Protein AF-A0A956EQK3-F1 (afdb_monomer_lite)

Foldseek 3Di:
DPDQLVVLLQQLLVQCLVCVPVPVSNLVSLLSSLVSVCVVVVHDQLVVVCVLCQQQNDDDPVGDHSLVSRPPDDPVNSVVSSVSNCVSSPD

Secondary structure (DSSP, 8-state):
---HHHHHHHHHHHHHHHHTT-HHHHHHHHHHHHHHHHHHHTS--GGGGTHHIIIII--BTTB--TGGGSTT--HHHHHHHHHHHHHHHT-

Sequence (91 aa):
MSDPYRGVADKLVEELAAANGDSSAEELALQKAIKGYLDIAGGGEPAELGLAEYFAQEGSVENPPALERVPGATDEDIERWSDLLADLAGY

Radius of gyration: 12.02 Å; chains: 1; bounding box: 29×20×35 Å

Structure (mmCIF, N/CA/C/O backbone):
data_AF-A0A956EQK3-F1
#
_entry.id   AF-A0A956EQK3-F1
#
loop_
_atom_site.group_PDB
_atom_site.id
_atom_site.type_symbol
_atom_site.label_atom_id
_atom_site.label_alt_id
_atom_site.label_comp_id
_atom_site.label_asym_id
_atom_site.label_entity_id
_atom_site.label_seq_id
_atom_site.pdbx_PDB_ins_code
_atom_site.Cartn_x
_atom_site.Cartn_y
_atom_site.Cartn_z
_atom_site.occupancy
_atom_site.B_iso_or_equiv
_atom_site.auth_seq_id
_atom_site.auth_comp_id
_atom_site.auth_asym_id
_atom_site.auth_atom_id
_atom_site.pdbx_PDB_model_num
ATOM 1 N N . MET A 1 1 ? -4.581 -5.699 -23.713 1.00 50.34 1 MET A N 1
ATOM 2 C CA . MET A 1 1 ? -3.562 -6.330 -22.849 1.00 50.34 1 MET A CA 1
ATOM 3 C C . MET A 1 1 ? -4.006 -6.082 -21.423 1.00 50.34 1 MET A C 1
ATOM 5 O O . MET A 1 1 ? -4.454 -4.972 -21.167 1.00 50.34 1 MET A O 1
ATOM 9 N N . SER A 1 2 ? -3.994 -7.091 -20.551 1.00 65.88 2 SER A N 1
ATOM 10 C CA . SER A 1 2 ? -4.277 -6.869 -19.128 1.00 65.88 2 SER A CA 1
ATOM 11 C C . SER A 1 2 ? -3.168 -6.006 -18.543 1.00 65.88 2 SER A C 1
ATOM 13 O O . SER A 1 2 ? -2.000 -6.286 -18.800 1.00 65.88 2 SER A O 1
ATOM 15 N N . ASP A 1 3 ? -3.539 -4.960 -17.813 1.00 75.31 3 ASP A N 1
ATOM 16 C CA . ASP A 1 3 ? -2.598 -4.138 -17.061 1.00 75.31 3 ASP A CA 1
ATOM 17 C C . ASP A 1 3 ? -1.871 -5.033 -16.031 1.00 75.31 3 ASP A C 1
ATOM 19 O O . ASP A 1 3 ? -2.535 -5.579 -15.145 1.00 75.31 3 ASP A O 1
ATOM 23 N N . PRO A 1 4 ? -0.548 -5.264 -16.156 1.00 78.62 4 PRO A N 1
ATOM 24 C CA . PRO A 1 4 ? 0.186 -6.120 -15.227 1.00 78.62 4 PRO A CA 1
ATOM 25 C C . PRO A 1 4 ? 0.219 -5.539 -13.806 1.00 78.62 4 PRO A C 1
ATOM 27 O O . PRO A 1 4 ? 0.272 -6.302 -12.841 1.00 78.62 4 PRO A O 1
ATOM 30 N N . TYR A 1 5 ? 0.114 -4.215 -13.666 1.00 83.44 5 TYR A N 1
ATOM 31 C CA . TYR A 1 5 ? 0.087 -3.529 -12.376 1.00 83.44 5 TYR A CA 1
ATOM 32 C C . TYR A 1 5 ? -1.238 -3.755 -11.638 1.00 83.44 5 TYR A C 1
ATOM 34 O O . TYR A 1 5 ? -1.269 -3.771 -10.405 1.00 83.44 5 TYR A O 1
ATOM 42 N N . ARG A 1 6 ? -2.315 -4.084 -12.367 1.00 84.25 6 ARG A N 1
ATOM 43 C CA . ARG A 1 6 ? -3.612 -4.427 -11.773 1.00 84.25 6 ARG A CA 1
ATOM 44 C C . ARG A 1 6 ? -3.538 -5.644 -10.857 1.00 84.25 6 ARG A C 1
ATOM 46 O O . ARG A 1 6 ? -4.164 -5.641 -9.807 1.00 84.25 6 ARG A O 1
ATOM 53 N N . GLY A 1 7 ? -2.738 -6.655 -11.203 1.00 87.56 7 GLY A N 1
ATOM 54 C CA . GLY A 1 7 ? -2.551 -7.826 -10.338 1.00 87.56 7 GLY A CA 1
ATOM 55 C C . GLY A 1 7 ? -1.867 -7.483 -9.010 1.00 87.56 7 GLY A C 1
ATOM 56 O O . GLY A 1 7 ? -2.182 -8.076 -7.981 1.00 87.56 7 GLY A O 1
ATOM 57 N N . VAL A 1 8 ? -0.965 -6.497 -9.017 1.00 90.19 8 VAL A N 1
ATOM 58 C CA . VAL A 1 8 ? -0.327 -5.979 -7.797 1.00 90.19 8 VAL A CA 1
ATOM 59 C C . VAL A 1 8 ? -1.331 -5.178 -6.974 1.00 90.19 8 VAL A C 1
ATOM 61 O O . VAL A 1 8 ? -1.429 -5.384 -5.768 1.00 90.19 8 VAL A O 1
ATOM 64 N N . ALA A 1 9 ? -2.118 -4.324 -7.626 1.00 89.94 9 ALA A N 1
ATOM 65 C CA . ALA A 1 9 ? -3.150 -3.523 -6.980 1.00 89.94 9 ALA A CA 1
ATOM 66 C C . ALA A 1 9 ? -4.254 -4.383 -6.343 1.00 89.94 9 ALA A C 1
ATOM 68 O O . ALA A 1 9 ? -4.664 -4.121 -5.219 1.00 89.94 9 ALA A O 1
ATOM 69 N N . ASP A 1 10 ? -4.716 -5.429 -7.030 1.00 91.00 10 ASP A N 1
ATOM 70 C CA . ASP A 1 10 ? -5.710 -6.369 -6.497 1.00 91.00 10 ASP A CA 1
ATOM 71 C C . ASP A 1 10 ? -5.160 -7.131 -5.283 1.00 91.00 10 ASP A C 1
ATOM 73 O O . ASP A 1 10 ? -5.848 -7.289 -4.278 1.00 91.00 10 ASP A O 1
ATOM 77 N N . LYS A 1 11 ? -3.884 -7.528 -5.326 1.00 93.44 11 LYS A N 1
ATOM 78 C CA . LYS A 1 11 ? -3.236 -8.179 -4.187 1.00 93.44 11 LYS A CA 1
ATOM 79 C C . LYS A 1 11 ? -3.043 -7.236 -2.998 1.00 93.44 11 LYS A C 1
ATOM 81 O O . LYS A 1 11 ? -3.201 -7.667 -1.860 1.00 93.44 11 LYS A O 1
ATOM 86 N N . LEU A 1 12 ? -2.722 -5.965 -3.245 1.00 94.06 12 LEU A N 1
ATOM 87 C CA . LEU A 1 12 ? -2.653 -4.952 -2.190 1.00 94.06 12 LEU A CA 1
ATOM 88 C C . LEU A 1 12 ? -4.003 -4.823 -1.472 1.00 94.06 12 LEU A C 1
ATOM 90 O O . LEU A 1 12 ? -4.036 -4.818 -0.245 1.00 94.06 12 LEU A O 1
ATOM 94 N N . VAL A 1 13 ? -5.107 -4.795 -2.226 1.00 94.06 13 VAL A N 1
ATOM 95 C CA . VAL A 1 13 ? -6.468 -4.752 -1.667 1.00 94.06 13 VAL A CA 1
ATOM 96 C C . VAL A 1 13 ? -6.731 -5.936 -0.739 1.00 94.06 13 VAL A C 1
ATOM 98 O O . VAL A 1 13 ? -7.214 -5.752 0.377 1.00 94.06 13 VAL A O 1
ATOM 101 N N . GLU A 1 14 ? -6.401 -7.149 -1.186 1.00 94.88 14 GLU A N 1
ATOM 102 C CA . GLU A 1 14 ? -6.571 -8.367 -0.389 1.00 94.88 14 GLU A CA 1
ATOM 103 C C . GLU A 1 14 ? -5.732 -8.343 0.895 1.00 94.88 14 GLU A C 1
ATOM 105 O O . GLU A 1 14 ? -6.227 -8.712 1.962 1.00 94.88 14 GLU A O 1
ATOM 110 N N . GLU A 1 15 ? -4.473 -7.905 0.812 1.00 95.31 15 GLU A N 1
ATOM 111 C CA . GLU A 1 15 ? -3.577 -7.872 1.969 1.00 95.31 15 GLU A CA 1
ATOM 112 C C . GLU A 1 15 ? -3.974 -6.786 2.986 1.00 95.31 15 GLU A C 1
ATOM 114 O O . GLU A 1 15 ? -3.963 -7.068 4.184 1.00 95.31 15 GLU A O 1
ATOM 119 N N . LEU A 1 16 ? -4.404 -5.597 2.544 1.00 94.50 16 LEU A N 1
ATOM 120 C CA . LEU A 1 16 ? -4.909 -4.543 3.440 1.00 94.50 16 LEU A CA 1
ATOM 121 C C . LEU A 1 16 ? -6.224 -4.948 4.116 1.00 94.50 16 LEU A C 1
ATOM 123 O O . LEU A 1 16 ? -6.377 -4.780 5.325 1.00 94.50 16 LEU A O 1
ATOM 127 N N . ALA A 1 17 ? -7.143 -5.568 3.370 1.00 94.38 17 ALA A N 1
ATOM 128 C CA . ALA A 1 17 ? -8.379 -6.099 3.942 1.00 94.38 17 ALA A CA 1
ATOM 129 C C . ALA A 1 17 ? -8.106 -7.174 5.010 1.00 94.38 17 ALA A C 1
ATOM 131 O O . ALA A 1 17 ? -8.801 -7.244 6.023 1.00 94.38 17 ALA A O 1
ATOM 132 N N . ALA A 1 18 ? -7.084 -8.010 4.801 1.00 93.88 18 ALA A N 1
ATOM 133 C CA . ALA A 1 18 ? -6.674 -9.033 5.760 1.00 93.88 18 ALA A CA 1
ATOM 134 C C . ALA A 1 18 ? -5.926 -8.463 6.977 1.00 93.88 18 ALA A C 1
ATOM 136 O O . ALA A 1 18 ? -5.976 -9.067 8.049 1.00 93.88 18 ALA A O 1
ATOM 137 N N . ALA A 1 19 ? -5.242 -7.326 6.822 1.00 93.00 19 ALA A N 1
ATOM 138 C CA . ALA A 1 19 ? -4.502 -6.679 7.899 1.00 93.00 19 ALA A CA 1
ATOM 139 C C . ALA A 1 19 ? -5.425 -6.094 8.982 1.00 93.00 19 ALA A C 1
ATOM 141 O O . ALA A 1 19 ? -5.056 -6.098 10.154 1.00 93.00 19 ALA A O 1
ATOM 142 N N . ASN A 1 20 ? -6.643 -5.668 8.618 1.00 85.56 20 ASN A N 1
ATOM 143 C CA . ASN A 1 20 ? -7.718 -5.311 9.555 1.00 85.56 20 ASN A CA 1
ATOM 144 C C . ASN A 1 20 ? -7.268 -4.325 10.662 1.00 85.56 20 ASN A C 1
ATOM 146 O O . ASN A 1 20 ? -7.541 -4.539 11.847 1.00 85.56 20 ASN A O 1
ATOM 150 N N . GLY A 1 21 ? -6.544 -3.267 10.280 1.00 86.38 21 GLY A N 1
ATOM 151 C CA . GLY A 1 21 ? -6.050 -2.228 11.190 1.00 86.38 21 GLY A CA 1
ATOM 152 C C . GLY A 1 21 ? -4.709 -2.531 11.873 1.00 86.38 21 GLY A C 1
ATOM 153 O O . GLY A 1 21 ? -4.242 -1.721 12.674 1.00 86.38 21 GLY A O 1
ATOM 154 N N . ASP A 1 22 ? -4.074 -3.677 11.602 1.00 93.50 22 ASP A N 1
ATOM 155 C CA . ASP A 1 22 ? -2.717 -3.968 12.080 1.00 93.50 22 ASP A CA 1
ATOM 156 C C . ASP A 1 22 ? -1.685 -3.177 11.266 1.00 93.50 22 ASP A C 1
ATOM 158 O O . ASP A 1 22 ? -1.367 -3.514 10.124 1.00 93.50 22 ASP A O 1
ATOM 162 N N . SER A 1 23 ? -1.125 -2.134 11.882 1.00 92.25 23 SER A N 1
ATOM 163 C CA . SER A 1 23 ? -0.182 -1.220 11.232 1.00 92.2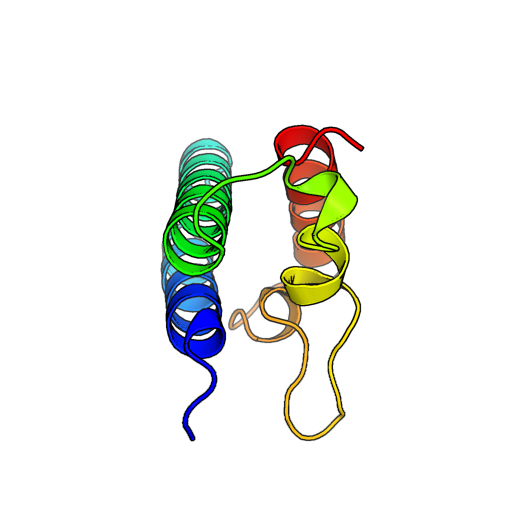5 23 SER A CA 1
ATOM 164 C C . SER A 1 23 ? 1.047 -1.916 10.641 1.00 92.25 23 SER A C 1
ATOM 166 O O . SER A 1 23 ? 1.512 -1.521 9.576 1.00 92.25 23 SER A O 1
ATOM 168 N N . SER A 1 24 ? 1.580 -2.957 11.289 1.00 94.38 24 SER A N 1
ATOM 169 C CA . SER A 1 24 ? 2.756 -3.670 10.775 1.00 94.38 24 SER A CA 1
ATOM 170 C C . SER A 1 24 ? 2.405 -4.556 9.581 1.00 94.38 24 SER A C 1
ATOM 172 O O . SER A 1 24 ? 3.204 -4.690 8.652 1.00 94.38 24 SER A O 1
ATOM 174 N N . ALA A 1 25 ? 1.217 -5.164 9.587 1.00 94.50 25 ALA A N 1
ATOM 175 C CA . ALA A 1 25 ? 0.740 -5.947 8.453 1.00 94.50 25 ALA A CA 1
ATOM 176 C C . ALA A 1 25 ? 0.412 -5.059 7.239 1.00 94.50 25 ALA A C 1
ATOM 178 O O . ALA A 1 25 ? 0.726 -5.437 6.110 1.00 94.50 25 ALA A O 1
ATOM 179 N N . GLU A 1 26 ? -0.160 -3.876 7.464 1.00 94.12 26 GLU A N 1
ATOM 180 C CA . GLU A 1 26 ? -0.459 -2.900 6.410 1.00 94.12 26 GLU A CA 1
ATOM 181 C C . GLU A 1 26 ? 0.812 -2.317 5.786 1.00 94.12 26 GLU A C 1
ATOM 183 O O . GLU A 1 26 ? 0.937 -2.290 4.562 1.00 94.12 26 GLU A O 1
ATOM 188 N N . GLU A 1 27 ? 1.798 -1.932 6.603 1.00 94.75 27 GLU A N 1
ATOM 189 C CA . GLU A 1 27 ? 3.104 -1.478 6.112 1.00 94.75 27 GLU A CA 1
ATOM 190 C C . GLU A 1 27 ? 3.766 -2.552 5.239 1.00 94.75 27 GLU A C 1
ATOM 192 O O . GLU A 1 27 ? 4.242 -2.274 4.136 1.00 94.75 27 GLU A O 1
ATOM 197 N N . LEU A 1 28 ? 3.734 -3.811 5.687 1.00 95.56 28 LEU A N 1
ATOM 198 C CA . LEU A 1 28 ? 4.269 -4.934 4.924 1.00 95.56 28 LEU A CA 1
ATOM 199 C C . LEU A 1 28 ? 3.524 -5.140 3.592 1.00 95.56 28 LEU A C 1
ATOM 201 O O . LEU A 1 28 ? 4.159 -5.466 2.584 1.00 95.56 28 LEU A O 1
ATOM 205 N N . ALA A 1 29 ? 2.199 -4.972 3.575 1.00 95.38 29 ALA A N 1
ATOM 206 C CA . ALA A 1 29 ? 1.390 -5.069 2.361 1.00 95.38 29 ALA A CA 1
ATOM 207 C C . ALA A 1 29 ? 1.777 -3.983 1.344 1.00 95.38 29 ALA A C 1
ATOM 209 O O . ALA A 1 29 ? 2.025 -4.286 0.172 1.00 95.38 29 ALA A O 1
ATOM 210 N N . LEU A 1 30 ? 1.922 -2.738 1.803 1.00 93.19 30 LEU A N 1
ATOM 211 C CA . LEU A 1 30 ? 2.331 -1.602 0.975 1.00 93.19 30 LEU A CA 1
ATOM 212 C C . LEU A 1 30 ? 3.756 -1.788 0.433 1.00 93.19 30 LEU A C 1
ATOM 214 O O . LEU A 1 30 ? 3.980 -1.636 -0.767 1.00 93.19 30 LEU A O 1
ATOM 218 N N . GLN A 1 31 ? 4.707 -2.237 1.259 1.00 93.94 31 GLN A N 1
ATOM 219 C CA . GLN A 1 31 ? 6.074 -2.549 0.818 1.00 93.94 31 GLN A CA 1
ATOM 220 C C . GLN A 1 31 ? 6.112 -3.639 -0.264 1.00 93.94 31 GLN A C 1
ATOM 222 O O . GLN A 1 31 ? 6.870 -3.540 -1.235 1.00 93.94 31 GLN A O 1
ATOM 227 N N . LYS A 1 32 ? 5.293 -4.691 -0.134 1.00 93.94 32 LYS A N 1
ATOM 228 C CA . LYS A 1 32 ? 5.186 -5.733 -1.167 1.00 93.94 32 LYS A CA 1
ATOM 229 C C . LYS A 1 32 ? 4.570 -5.202 -2.454 1.00 93.94 32 LYS A C 1
ATOM 231 O O . LYS A 1 32 ? 5.015 -5.613 -3.525 1.00 93.94 32 LYS A O 1
ATOM 236 N N . ALA A 1 33 ? 3.570 -4.327 -2.365 1.00 91.69 33 ALA A N 1
ATOM 237 C CA . ALA A 1 33 ? 2.967 -3.701 -3.535 1.00 91.69 33 ALA A CA 1
ATOM 238 C C . ALA A 1 33 ? 3.975 -2.804 -4.263 1.00 91.69 33 ALA A C 1
ATOM 240 O O . ALA A 1 33 ? 4.131 -2.936 -5.477 1.00 91.69 33 ALA A O 1
ATOM 241 N N . ILE A 1 34 ? 4.743 -1.997 -3.521 1.00 90.69 34 ILE A N 1
ATOM 242 C CA . ILE A 1 34 ? 5.846 -1.191 -4.062 1.00 90.69 34 ILE A CA 1
ATOM 243 C C . ILE A 1 34 ? 6.848 -2.077 -4.796 1.00 90.69 34 ILE A C 1
ATOM 245 O O . ILE A 1 34 ? 7.148 -1.860 -5.969 1.00 90.69 34 ILE A O 1
ATOM 249 N N . LYS A 1 35 ? 7.323 -3.132 -4.130 1.00 90.81 35 LYS A N 1
ATOM 250 C CA . LYS A 1 35 ? 8.271 -4.068 -4.729 1.00 90.81 35 LYS A CA 1
ATOM 251 C C . LYS A 1 35 ? 7.713 -4.732 -5.989 1.00 90.81 35 LYS 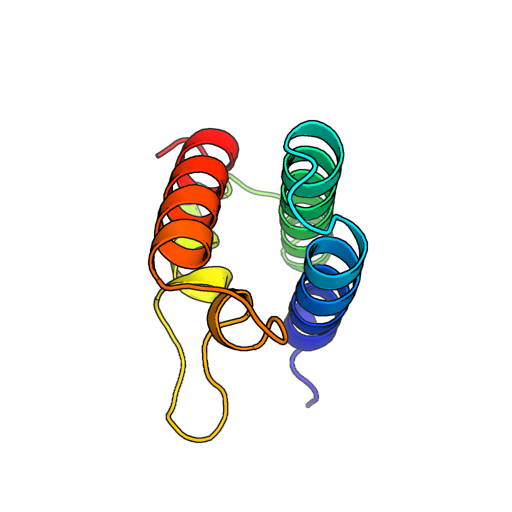A C 1
ATOM 253 O O . LYS A 1 35 ? 8.408 -4.794 -6.994 1.00 90.81 35 LYS A O 1
ATOM 258 N N . GLY A 1 36 ? 6.470 -5.209 -5.948 1.00 89.88 36 GLY A N 1
ATOM 259 C CA . GLY A 1 36 ? 5.824 -5.845 -7.095 1.00 89.88 36 GLY A CA 1
ATOM 260 C C . GLY A 1 36 ? 5.678 -4.896 -8.283 1.00 89.88 36 GLY A C 1
ATOM 261 O O . GLY A 1 36 ? 5.900 -5.304 -9.420 1.00 89.88 36 GLY A O 1
ATOM 262 N N . TYR A 1 37 ? 5.361 -3.627 -8.025 1.00 88.38 37 TYR A N 1
ATOM 263 C CA . TYR A 1 37 ? 5.327 -2.591 -9.052 1.00 88.38 37 TYR A CA 1
ATOM 264 C C . TYR A 1 37 ? 6.715 -2.381 -9.675 1.00 88.38 37 TYR A C 1
ATOM 266 O O . TYR A 1 37 ? 6.852 -2.423 -10.896 1.00 88.38 37 TYR A O 1
ATOM 274 N N . LEU A 1 38 ? 7.756 -2.217 -8.850 1.00 87.69 38 LEU A N 1
ATOM 275 C CA . LEU A 1 38 ? 9.134 -2.040 -9.321 1.00 87.69 38 LEU A CA 1
ATOM 276 C C . LEU A 1 38 ? 9.639 -3.248 -10.118 1.00 87.69 38 LEU A C 1
ATOM 278 O O . LEU A 1 38 ? 10.288 -3.073 -11.148 1.00 87.69 38 LEU A O 1
ATOM 282 N N . ASP A 1 39 ? 9.315 -4.466 -9.683 1.00 89.81 39 ASP A N 1
ATOM 283 C CA . ASP A 1 39 ? 9.683 -5.699 -10.383 1.00 89.81 39 ASP A CA 1
ATOM 284 C C . ASP A 1 39 ? 9.066 -5.746 -11.799 1.00 89.81 39 ASP A C 1
ATOM 286 O O . ASP A 1 39 ? 9.713 -6.222 -12.734 1.00 89.81 39 ASP A O 1
ATOM 290 N N . ILE A 1 40 ? 7.845 -5.218 -11.984 1.00 86.50 40 ILE A N 1
ATOM 291 C CA . ILE A 1 40 ? 7.190 -5.097 -13.302 1.00 86.50 40 ILE A CA 1
ATOM 292 C C . ILE A 1 40 ? 7.807 -3.965 -14.130 1.00 86.50 40 ILE A C 1
ATOM 294 O O . ILE A 1 40 ? 8.059 -4.151 -15.322 1.00 86.50 40 ILE A O 1
ATOM 298 N N . ALA A 1 41 ? 8.065 -2.811 -13.511 1.00 83.56 41 ALA A N 1
ATOM 299 C CA . ALA A 1 41 ? 8.671 -1.653 -14.167 1.00 83.56 41 ALA A CA 1
ATOM 300 C C . ALA A 1 41 ? 10.128 -1.909 -14.610 1.00 83.56 41 ALA A C 1
ATOM 302 O O . ALA A 1 41 ? 10.635 -1.227 -15.499 1.00 83.56 41 ALA A O 1
ATOM 303 N N . GLY A 1 42 ? 10.790 -2.922 -14.035 1.00 84.19 42 GLY A N 1
ATOM 304 C CA . GLY A 1 42 ? 12.196 -3.244 -14.288 1.00 84.19 42 GLY A CA 1
ATOM 305 C C . GLY A 1 42 ? 13.174 -2.506 -13.366 1.00 84.19 42 GLY A C 1
ATOM 306 O O . GLY A 1 42 ? 14.355 -2.397 -13.698 1.00 84.19 42 GLY A O 1
ATOM 307 N N . GLY A 1 43 ? 12.697 -2.023 -12.216 1.00 75.31 43 GLY A N 1
ATOM 308 C CA . GLY A 1 43 ? 13.419 -1.171 -11.269 1.00 75.31 43 GLY A CA 1
ATOM 309 C C . GLY A 1 43 ? 13.161 0.326 -11.481 1.00 75.31 43 GLY A C 1
ATOM 310 O O . GLY A 1 43 ? 12.395 0.717 -12.357 1.00 75.31 43 GLY A O 1
ATOM 311 N N . GLY A 1 44 ? 13.803 1.161 -10.659 1.00 78.25 44 GLY A N 1
ATOM 312 C CA . GLY A 1 44 ? 13.642 2.621 -10.660 1.00 78.25 44 GLY A CA 1
ATOM 313 C C . GLY A 1 44 ? 13.306 3.171 -9.274 1.00 78.25 44 GLY A C 1
ATOM 314 O O . GLY A 1 44 ? 13.074 2.405 -8.338 1.00 78.25 44 GLY A O 1
ATOM 315 N N . GLU A 1 45 ? 13.300 4.495 -9.149 1.00 74.88 45 GLU A N 1
ATOM 316 C CA . GLU A 1 45 ? 12.827 5.183 -7.946 1.00 74.88 45 GLU A CA 1
ATOM 317 C C . GLU A 1 45 ? 11.286 5.214 -7.975 1.00 74.88 45 GLU A C 1
ATOM 319 O O . GLU A 1 45 ? 10.716 5.710 -8.952 1.00 74.88 45 GLU A O 1
ATOM 324 N N . PRO A 1 46 ? 10.581 4.709 -6.942 1.00 74.25 46 PRO A N 1
ATOM 325 C CA . PRO A 1 46 ? 9.115 4.712 -6.894 1.00 74.25 46 PRO A CA 1
ATOM 326 C C . PRO A 1 46 ? 8.490 6.087 -7.151 1.00 74.25 46 PRO A C 1
ATOM 328 O O . PRO A 1 46 ? 7.441 6.172 -7.793 1.00 74.25 46 PRO A O 1
ATOM 331 N N . ALA A 1 47 ? 9.158 7.149 -6.691 1.00 69.25 47 ALA A N 1
ATOM 332 C CA . ALA A 1 47 ? 8.697 8.517 -6.857 1.00 69.25 47 ALA A CA 1
ATOM 333 C C . ALA A 1 47 ? 8.754 9.033 -8.305 1.00 69.25 47 ALA A C 1
ATOM 335 O O . ALA A 1 47 ? 7.926 9.836 -8.728 1.00 69.25 47 ALA A O 1
ATOM 336 N N . GLU A 1 48 ? 9.696 8.546 -9.110 1.00 68.94 48 GLU A N 1
ATOM 337 C CA . GLU A 1 48 ? 9.773 8.913 -10.530 1.00 68.94 48 GLU A CA 1
ATOM 338 C C . GLU A 1 48 ? 8.745 8.154 -11.381 1.00 68.94 48 GLU A C 1
ATOM 340 O O . GLU A 1 48 ? 8.457 8.543 -12.513 1.00 68.94 48 GLU A O 1
ATOM 345 N N . LEU A 1 49 ? 8.189 7.069 -10.835 1.00 68.38 49 LEU A N 1
ATOM 346 C CA . LEU A 1 49 ? 7.253 6.178 -11.514 1.00 68.38 49 LEU A CA 1
ATOM 347 C C . LEU A 1 49 ? 5.780 6.481 -11.199 1.00 68.38 49 LEU A C 1
ATOM 349 O O . LEU A 1 49 ? 4.908 5.777 -11.704 1.00 68.38 49 LEU A O 1
ATOM 353 N N . GLY A 1 50 ? 5.490 7.492 -10.371 1.00 73.56 50 GLY A N 1
ATOM 354 C CA . GLY A 1 50 ? 4.113 7.839 -9.995 1.00 73.56 50 GLY A CA 1
ATOM 355 C C . GLY A 1 50 ? 3.408 6.712 -9.234 1.00 73.56 50 GLY A C 1
ATOM 356 O O . GLY A 1 50 ? 2.205 6.499 -9.373 1.00 73.56 50 GLY A O 1
ATOM 357 N N . LEU A 1 51 ? 4.154 5.924 -8.452 1.00 81.44 51 LEU A N 1
ATOM 358 C CA . LEU A 1 51 ? 3.618 4.737 -7.784 1.00 81.44 51 LEU A CA 1
ATOM 359 C C . LEU A 1 51 ? 2.515 5.083 -6.778 1.00 81.44 51 LEU A C 1
ATOM 361 O O . LEU A 1 51 ? 1.493 4.396 -6.708 1.00 81.44 51 LEU A O 1
ATOM 365 N N . ALA A 1 52 ? 2.734 6.147 -6.003 1.00 74.50 52 ALA A N 1
ATOM 366 C CA . ALA A 1 52 ? 1.755 6.634 -5.041 1.00 74.50 52 ALA A CA 1
ATOM 367 C C . ALA A 1 52 ? 0.471 7.083 -5.750 1.00 74.50 52 ALA A C 1
ATOM 369 O O . ALA A 1 52 ? -0.629 6.715 -5.344 1.00 74.50 52 ALA A O 1
ATOM 370 N N . GLU A 1 53 ? 0.617 7.787 -6.872 1.00 73.81 53 GLU A N 1
ATOM 371 C CA . GLU A 1 53 ? -0.500 8.224 -7.706 1.00 73.81 53 GLU A CA 1
ATOM 372 C C . GLU A 1 53 ? -1.277 7.016 -8.243 1.00 73.81 53 GLU A C 1
ATOM 374 O O . GLU A 1 53 ? -2.495 6.977 -8.112 1.00 73.81 53 GLU A O 1
ATOM 379 N N . TYR A 1 54 ? -0.599 5.971 -8.724 1.00 78.44 54 TYR A N 1
ATOM 380 C CA . TYR A 1 54 ? -1.252 4.768 -9.251 1.00 78.44 54 TYR A CA 1
ATOM 381 C C . TYR A 1 54 ? -2.104 4.014 -8.213 1.00 78.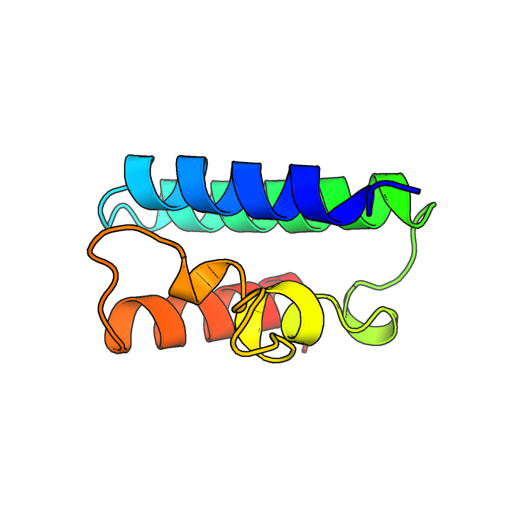44 54 TYR A C 1
ATOM 383 O O . TYR A 1 54 ? -3.201 3.547 -8.524 1.00 78.44 54 TYR A O 1
ATOM 391 N N . PHE A 1 55 ? -1.620 3.856 -6.976 1.00 80.19 55 PHE A N 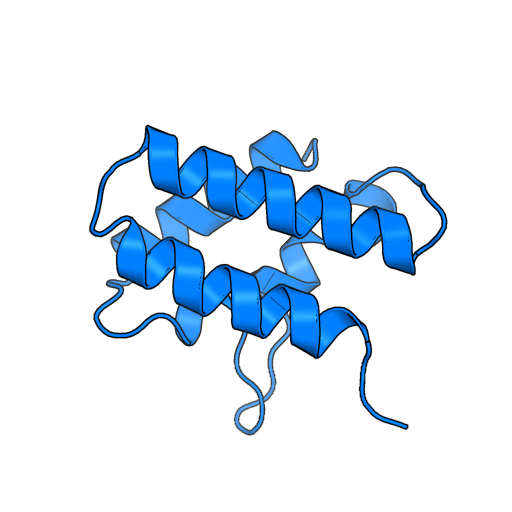1
ATOM 392 C CA . PHE A 1 55 ? -2.373 3.115 -5.955 1.00 80.19 55 PHE A CA 1
ATOM 393 C C . PHE A 1 55 ? -3.397 3.972 -5.203 1.00 80.19 55 PHE A C 1
ATOM 395 O O . PHE A 1 55 ? -4.392 3.407 -4.735 1.00 80.19 55 PHE A O 1
ATOM 402 N N . ALA A 1 56 ? -3.174 5.287 -5.091 1.00 72.50 56 ALA A N 1
ATOM 403 C CA . ALA A 1 56 ? -3.938 6.160 -4.200 1.00 72.50 56 ALA A CA 1
ATOM 404 C C . ALA A 1 56 ? -4.712 7.302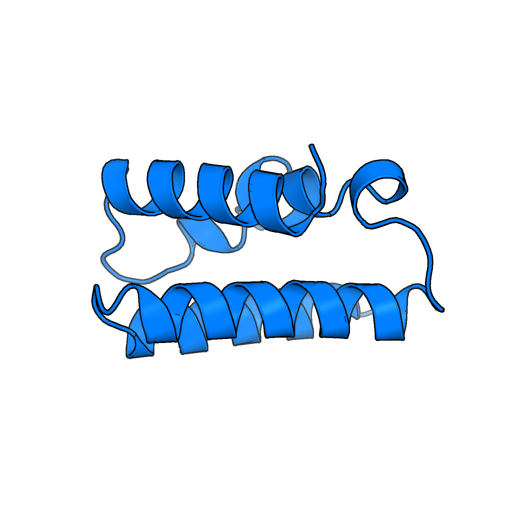 -4.886 1.00 72.50 56 ALA A C 1
ATOM 406 O O . ALA A 1 56 ? -5.718 7.724 -4.329 1.00 72.50 56 ALA A O 1
ATOM 407 N N . GLN A 1 57 ? -4.298 7.815 -6.054 1.00 64.88 57 GLN A N 1
ATOM 408 C CA . GLN A 1 57 ? -4.860 9.067 -6.607 1.00 64.88 57 GLN A CA 1
ATOM 409 C C . GLN A 1 57 ? -5.446 8.952 -8.025 1.00 64.88 57 GLN A C 1
ATOM 411 O O . GLN A 1 57 ? -6.486 9.548 -8.306 1.00 64.88 57 GLN A O 1
ATOM 416 N N . GLU A 1 58 ? -4.827 8.197 -8.933 1.00 59.69 58 GLU A N 1
ATOM 417 C CA . GLU A 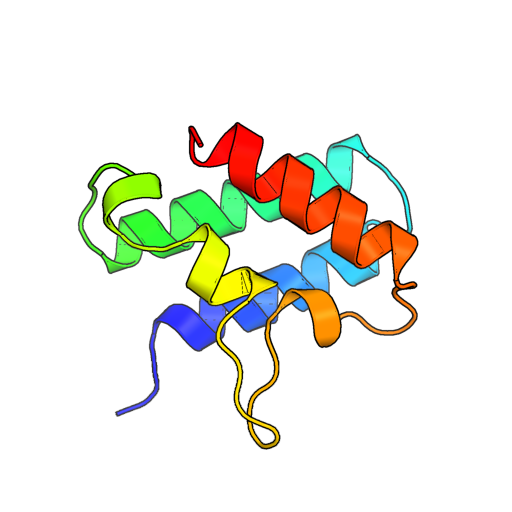1 58 ? -5.296 8.029 -10.310 1.00 59.69 58 GLU A CA 1
ATOM 418 C C . GLU A 1 58 ? -6.157 6.770 -10.445 1.00 59.69 58 GLU A C 1
ATOM 420 O O . GLU A 1 58 ? -5.686 5.671 -10.732 1.00 59.69 58 GLU A O 1
ATOM 425 N N . GLY A 1 59 ? -7.466 6.951 -10.278 1.00 54.06 59 GLY A N 1
ATOM 426 C CA . GLY A 1 59 ? -8.476 5.977 -10.678 1.00 54.06 59 GLY A CA 1
ATOM 427 C C . GLY A 1 59 ? -9.542 6.614 -11.564 1.00 54.06 59 GLY A C 1
ATOM 428 O O . GLY A 1 59 ? -9.770 7.823 -11.536 1.00 54.06 59 GLY A O 1
ATOM 429 N N . SER A 1 60 ? -10.223 5.803 -12.370 1.00 52.09 60 SER A N 1
ATOM 430 C CA . SER A 1 60 ? -11.468 6.217 -13.026 1.00 52.09 60 SER A CA 1
ATOM 431 C C . SER A 1 60 ? -12.663 5.698 -12.230 1.00 52.09 60 SER A C 1
ATOM 433 O O . SER A 1 60 ? -12.535 4.751 -11.462 1.00 52.09 60 SER A O 1
ATOM 435 N N . VAL A 1 61 ? -13.864 6.241 -12.456 1.00 55.81 61 VAL A N 1
ATOM 436 C CA . VAL A 1 61 ? -15.100 5.700 -11.845 1.00 55.81 61 VAL A CA 1
ATOM 437 C C . VAL A 1 61 ? -15.268 4.195 -12.129 1.00 55.81 61 VAL A C 1
ATOM 439 O O . VAL A 1 61 ? -15.857 3.469 -11.334 1.00 55.81 61 VAL A O 1
ATOM 442 N N . GLU A 1 62 ? -14.729 3.710 -13.251 1.00 55.56 62 GLU A N 1
ATOM 443 C CA . GLU A 1 62 ? -14.776 2.298 -13.648 1.00 55.56 62 GLU A CA 1
ATOM 444 C C . GLU A 1 62 ? -13.614 1.458 -13.080 1.00 55.56 62 GLU A C 1
ATOM 446 O O . GLU A 1 62 ? -13.716 0.233 -13.045 1.00 55.56 62 GLU A O 1
ATOM 451 N N . ASN A 1 63 ? -12.522 2.089 -12.635 1.00 64.69 63 ASN A N 1
ATOM 452 C CA . ASN A 1 63 ? -11.385 1.461 -11.956 1.00 64.69 63 ASN A CA 1
ATOM 453 C C . ASN A 1 63 ? -10.833 2.429 -10.894 1.00 64.69 63 ASN A C 1
ATOM 455 O O . ASN A 1 63 ? -9.876 3.155 -11.181 1.00 64.69 63 ASN A O 1
ATOM 459 N N . PRO A 1 64 ? -11.450 2.477 -9.702 1.00 68.88 64 PRO A N 1
ATOM 460 C CA . PRO A 1 64 ? -10.980 3.339 -8.627 1.00 68.88 64 PRO A CA 1
ATOM 461 C C . PRO A 1 64 ? -9.596 2.894 -8.116 1.00 68.88 64 PRO A C 1
ATOM 463 O O . PRO A 1 64 ? -9.207 1.733 -8.335 1.00 68.88 64 PRO A O 1
ATOM 466 N N . PRO A 1 65 ? -8.857 3.791 -7.433 1.00 82.44 65 PRO A N 1
ATOM 467 C CA . PRO A 1 65 ? -7.548 3.494 -6.859 1.00 82.44 65 PRO A CA 1
ATOM 468 C C . PRO A 1 65 ? -7.586 2.251 -5.964 1.00 82.44 65 PRO A C 1
ATOM 470 O O . PRO A 1 65 ? -8.630 1.863 -5.439 1.00 82.44 65 PRO A O 1
ATOM 473 N N . ALA A 1 66 ? -6.445 1.585 -5.789 1.00 87.31 66 ALA A N 1
ATOM 474 C CA . ALA A 1 66 ? -6.377 0.355 -5.002 1.00 87.31 66 ALA A CA 1
ATOM 475 C C . ALA A 1 66 ? -6.876 0.559 -3.565 1.00 87.31 66 ALA A C 1
ATOM 477 O O . ALA A 1 66 ? -7.657 -0.252 -3.080 1.00 87.31 66 ALA A O 1
ATOM 478 N N . LEU A 1 67 ? -6.489 1.657 -2.917 1.00 89.38 67 LEU A N 1
ATOM 479 C CA . LEU A 1 67 ? -6.864 1.918 -1.525 1.00 89.38 67 LEU A CA 1
ATOM 480 C C . LEU A 1 67 ? -8.383 2.082 -1.344 1.00 89.38 67 LEU A C 1
ATOM 482 O O . LEU A 1 67 ? -8.952 1.524 -0.410 1.00 89.38 67 LEU A O 1
ATOM 486 N N . GLU A 1 68 ? -9.063 2.731 -2.293 1.00 89.75 68 GLU A N 1
ATOM 487 C CA . GLU A 1 68 ? -10.526 2.899 -2.275 1.00 89.75 68 GLU A CA 1
ATOM 488 C C . GLU A 1 68 ? -11.296 1.587 -2.507 1.00 89.75 68 GLU A C 1
ATOM 490 O O . GLU A 1 68 ? -12.494 1.496 -2.236 1.00 89.75 68 GLU A O 1
ATOM 495 N N . ARG A 1 69 ? -10.630 0.547 -3.022 1.00 90.00 69 ARG A N 1
ATOM 496 C CA . ARG A 1 69 ? -11.241 -0.768 -3.271 1.00 90.00 69 ARG A CA 1
ATOM 497 C C . ARG A 1 69 ? -11.185 -1.697 -2.062 1.00 90.00 69 ARG A C 1
ATOM 499 O O . ARG A 1 69 ? -11.764 -2.783 -2.130 1.00 90.00 69 ARG A O 1
ATOM 506 N N . VAL A 1 70 ? -10.514 -1.305 -0.977 1.00 91.50 70 VAL A N 1
ATOM 507 C CA . VAL A 1 70 ? -10.409 -2.109 0.247 1.00 91.50 70 VAL A CA 1
ATOM 508 C C . VAL A 1 70 ? -11.774 -2.180 0.950 1.00 91.50 70 VAL A C 1
ATOM 510 O O . VAL A 1 70 ? -12.314 -1.151 1.361 1.00 91.50 70 VAL A O 1
ATOM 513 N N . PRO A 1 71 ? -12.374 -3.376 1.107 1.00 90.94 71 PRO A N 1
ATOM 514 C CA . PRO A 1 71 ? -13.691 -3.501 1.718 1.00 90.94 71 PRO A CA 1
ATOM 515 C C . PRO A 1 71 ? -13.699 -3.013 3.168 1.00 90.94 71 PRO A C 1
ATOM 517 O O . PRO A 1 71 ? -12.984 -3.545 4.011 1.00 90.94 71 PRO A O 1
ATOM 520 N N . GLY A 1 72 ? -14.566 -2.044 3.466 1.00 88.25 72 GLY A N 1
ATOM 521 C CA . GLY A 1 72 ? -14.726 -1.509 4.820 1.00 88.25 72 GLY A CA 1
ATOM 522 C C . GLY A 1 72 ? -13.667 -0.489 5.239 1.00 88.25 72 GLY A C 1
ATOM 523 O O . GLY A 1 72 ? -13.707 -0.066 6.391 1.00 88.25 72 GLY A O 1
ATOM 524 N N . ALA A 1 73 ? -12.771 -0.082 4.334 1.00 89.62 73 ALA A N 1
ATOM 525 C CA . ALA A 1 73 ? -11.849 1.016 4.591 1.00 89.62 73 ALA A CA 1
ATOM 526 C C . ALA A 1 73 ? -12.608 2.328 4.805 1.00 89.62 73 ALA A C 1
ATOM 528 O O . ALA A 1 73 ? -13.576 2.632 4.101 1.00 89.62 73 ALA A O 1
ATOM 529 N N . THR A 1 74 ? -12.167 3.087 5.799 1.00 91.81 74 THR A N 1
ATOM 530 C CA . THR A 1 74 ? -12.645 4.444 6.055 1.00 91.81 74 THR A CA 1
ATOM 531 C C . THR A 1 74 ? -11.776 5.468 5.329 1.00 91.81 74 THR A C 1
ATOM 533 O O . THR A 1 74 ? -10.671 5.151 4.890 1.00 91.81 74 THR A O 1
ATOM 536 N N . ASP A 1 75 ? -12.242 6.714 5.245 1.00 89.44 75 ASP A N 1
ATOM 537 C CA . ASP A 1 75 ? -11.431 7.811 4.700 1.00 89.44 75 ASP A CA 1
ATOM 538 C C . ASP A 1 75 ? -10.120 7.991 5.496 1.00 89.44 75 ASP A C 1
ATOM 540 O O . ASP A 1 75 ? -9.076 8.247 4.904 1.00 89.44 75 ASP A O 1
ATOM 544 N N . GLU A 1 76 ? -10.150 7.770 6.819 1.00 90.69 76 GLU A N 1
ATOM 545 C CA . GLU A 1 76 ? -8.960 7.814 7.686 1.00 90.69 76 GLU A CA 1
ATOM 546 C C . GLU A 1 76 ? -7.973 6.677 7.372 1.00 90.69 76 GLU A C 1
ATOM 548 O O . GLU A 1 76 ? -6.760 6.877 7.422 1.00 90.69 76 GLU A O 1
ATOM 553 N N . ASP A 1 77 ? -8.467 5.483 7.023 1.00 91.62 77 ASP A N 1
ATOM 554 C CA . ASP A 1 77 ? -7.607 4.377 6.588 1.00 91.62 77 ASP A CA 1
ATOM 555 C C . ASP A 1 77 ? -6.942 4.693 5.249 1.00 91.62 77 ASP A C 1
ATOM 557 O O . ASP A 1 77 ? -5.740 4.485 5.093 1.00 91.62 77 ASP A O 1
ATOM 561 N N . ILE A 1 78 ? -7.712 5.236 4.302 1.00 90.31 78 ILE A N 1
ATOM 562 C CA . ILE A 1 78 ? -7.215 5.609 2.975 1.00 90.31 78 ILE A CA 1
ATOM 563 C C . ILE A 1 78 ? -6.161 6.713 3.087 1.00 90.31 78 ILE A C 1
ATOM 565 O O . ILE A 1 78 ? -5.105 6.587 2.466 1.00 90.31 78 ILE A O 1
ATOM 569 N N . GLU A 1 79 ? -6.405 7.757 3.883 1.00 89.81 79 GLU A N 1
ATOM 570 C CA . GLU A 1 79 ? -5.440 8.835 4.140 1.00 89.81 79 GLU A CA 1
ATOM 571 C C . GLU A 1 79 ? -4.151 8.269 4.747 1.00 89.81 79 GLU A C 1
ATOM 573 O O . GLU A 1 79 ? -3.068 8.432 4.188 1.00 89.81 79 GLU A O 1
ATOM 578 N N . ARG A 1 80 ? -4.273 7.476 5.814 1.00 90.81 80 ARG A N 1
ATOM 579 C CA . ARG A 1 80 ? -3.136 6.856 6.503 1.00 90.81 80 ARG A CA 1
ATOM 580 C C . ARG A 1 80 ? -2.316 5.929 5.606 1.00 90.81 80 ARG A C 1
ATOM 582 O O . ARG A 1 80 ? -1.089 5.923 5.691 1.00 90.81 80 ARG A O 1
ATOM 589 N N . TRP A 1 81 ? -2.962 5.122 4.765 1.00 93.06 81 TRP A N 1
ATOM 590 C CA . TRP A 1 81 ? -2.257 4.270 3.805 1.00 93.06 81 TRP A CA 1
ATOM 591 C C . TRP A 1 81 ? -1.630 5.076 2.676 1.00 93.06 81 TRP A C 1
ATOM 593 O O . TRP A 1 81 ? -0.560 4.696 2.212 1.00 93.06 81 TRP A O 1
ATOM 603 N N . SER A 1 82 ? -2.262 6.170 2.246 1.00 89.81 82 SER A N 1
ATOM 604 C CA . SER A 1 82 ? -1.704 7.072 1.235 1.00 89.81 82 SER A CA 1
ATOM 605 C C . SER A 1 82 ? -0.431 7.742 1.744 1.00 89.81 82 SER A C 1
ATOM 607 O O . SER A 1 82 ? 0.575 7.733 1.036 1.00 89.81 82 SER A O 1
ATOM 609 N N . ASP A 1 83 ? -0.443 8.230 2.986 1.00 89.50 83 ASP A N 1
ATOM 610 C CA . ASP A 1 83 ? 0.727 8.814 3.646 1.00 89.50 83 ASP A CA 1
ATOM 611 C C . ASP A 1 83 ? 1.843 7.777 3.804 1.00 89.50 83 ASP A C 1
ATOM 613 O O . ASP A 1 83 ? 2.981 8.008 3.400 1.00 89.50 83 ASP A O 1
ATOM 617 N N . LEU A 1 84 ? 1.512 6.583 4.307 1.00 90.75 84 LEU A N 1
ATOM 618 C CA . LEU A 1 84 ? 2.493 5.511 4.476 1.00 90.75 84 LEU A CA 1
ATOM 619 C C . LEU A 1 84 ? 3.079 5.053 3.133 1.00 90.75 84 LEU A C 1
ATOM 621 O O . LEU A 1 84 ? 4.266 4.753 3.036 1.00 90.75 84 LEU A O 1
ATOM 625 N N . LEU A 1 85 ? 2.262 5.002 2.082 1.00 88.31 85 LEU A N 1
ATOM 626 C CA . LEU A 1 85 ? 2.719 4.684 0.736 1.00 88.31 85 LEU A CA 1
ATOM 627 C C . LEU A 1 85 ? 3.662 5.768 0.194 1.00 88.31 85 LEU A C 1
ATOM 629 O O . LEU A 1 85 ? 4.668 5.419 -0.420 1.00 88.31 85 LEU A O 1
ATOM 633 N N . ALA A 1 86 ? 3.360 7.049 0.426 1.00 86.00 86 ALA A N 1
ATOM 634 C CA . ALA A 1 86 ? 4.209 8.174 0.036 1.00 86.00 86 ALA A CA 1
ATOM 635 C C . ALA A 1 86 ? 5.567 8.126 0.757 1.00 86.00 86 ALA A C 1
ATOM 637 O O . ALA A 1 86 ? 6.605 8.155 0.093 1.00 86.00 86 ALA A O 1
ATOM 638 N N . ASP A 1 87 ? 5.557 7.917 2.077 1.00 88.75 87 ASP A N 1
ATOM 639 C CA . ASP A 1 87 ? 6.761 7.766 2.904 1.00 88.75 87 ASP A CA 1
ATOM 640 C C . ASP A 1 87 ? 7.638 6.598 2.418 1.00 88.75 87 ASP A C 1
ATOM 642 O O . ASP A 1 87 ? 8.852 6.730 2.251 1.00 88.75 87 ASP A O 1
ATOM 646 N N . LEU A 1 88 ? 7.026 5.438 2.151 1.00 87.25 88 LEU A N 1
ATOM 647 C CA . LEU A 1 88 ? 7.732 4.247 1.664 1.00 87.25 88 LEU A CA 1
ATOM 648 C C . LEU A 1 88 ? 8.247 4.404 0.224 1.00 87.25 88 LEU A C 1
ATOM 650 O O . LEU A 1 88 ? 9.236 3.767 -0.146 1.00 87.25 88 LEU A O 1
ATOM 654 N N . ALA A 1 89 ? 7.576 5.218 -0.593 1.00 81.94 89 ALA A N 1
ATOM 655 C CA . ALA A 1 89 ? 7.972 5.529 -1.963 1.00 81.94 89 ALA A CA 1
ATOM 656 C C . ALA A 1 89 ? 9.026 6.652 -2.053 1.00 81.94 89 ALA A C 1
ATOM 658 O O . ALA A 1 89 ? 9.615 6.827 -3.122 1.00 81.94 89 ALA A O 1
ATOM 659 N N . GLY A 1 90 ? 9.299 7.357 -0.949 1.00 80.19 90 GLY A N 1
ATOM 660 C CA . GLY A 1 90 ? 10.327 8.396 -0.853 1.00 80.19 90 GLY A CA 1
ATOM 661 C C . GLY A 1 90 ? 9.867 9.804 -1.247 1.00 80.19 90 GLY A C 1
ATOM 662 O O . GLY A 1 90 ? 10.695 10.575 -1.737 1.00 80.19 90 GLY A O 1
ATOM 663 N N . TYR A 1 91 ? 8.579 10.122 -1.070 1.00 58.44 91 TYR A N 1
ATOM 664 C CA . TYR A 1 91 ? 8.018 11.466 -1.277 1.00 58.44 91 TYR A CA 1
ATOM 665 C C . TYR A 1 91 ? 8.120 12.368 -0.042 1.00 58.44 91 TYR A C 1
ATOM 667 O O . TYR A 1 91 ? 8.206 11.840 1.086 1.00 58.44 91 TYR A O 1
#

pLDDT: mean 83.76, std 11.52, range [50.34, 95.56]